Protein AF-A0A328P3P1-F1 (afdb_monomer_lite)

Sequence (102 aa):
MGKMNRTQKRQLDLYVHFRDRDMSVFALFRFSWRLYVFILVVGGLSVAAMIHLRSPLFAWAFALGYSLIVLRDAGGFLRTSRAWPMVREVLDWSKVDELSKK

Secondary structure (DSSP, 8-state):
-PPPPHHHHHHHHHHHHTTTS---HHHHHHHTHHHHHHHHHHHHHHHHHHHHTT-THHHHHHHHHHHHHHHHHHHHHHHHHHHHHHHHHHS-HHHHHHHHT-

pLDDT: mean 86.28, std 6.18, range [50.44, 92.12]

Structure (mmCIF, N/CA/C/O backbone):
data_AF-A0A328P3P1-F1
#
_entry.id   AF-A0A328P3P1-F1
#
loop_
_atom_site.group_PDB
_atom_site.id
_atom_site.type_symbol
_atom_site.label_atom_id
_atom_site.label_alt_id
_atom_site.label_comp_id
_atom_site.label_asym_id
_atom_site.label_entity_id
_atom_site.label_seq_id
_atom_site.pdbx_PDB_ins_code
_atom_site.Cartn_x
_atom_site.Cartn_y
_atom_site.Cartn_z
_atom_site.occupancy
_atom_site.B_iso_or_equiv
_atom_site.auth_seq_id
_atom_site.auth_comp_id
_atom_site.auth_asym_id
_atom_site.auth_atom_id
_atom_site.pdbx_PDB_model_num
ATOM 1 N N . MET A 1 1 ? -27.344 13.806 4.858 1.00 50.44 1 MET A N 1
ATOM 2 C CA . MET A 1 1 ? -25.924 13.411 5.020 1.00 50.44 1 MET A CA 1
ATOM 3 C C . MET A 1 1 ? -25.282 13.372 3.642 1.00 50.44 1 MET A C 1
ATOM 5 O O . MET A 1 1 ? -25.860 12.763 2.752 1.00 50.44 1 MET A O 1
ATOM 9 N N . GLY A 1 2 ? -24.173 14.090 3.434 1.00 61.41 2 GLY A N 1
ATOM 10 C CA . GLY A 1 2 ? -23.520 14.203 2.123 1.00 61.41 2 GLY A CA 1
ATOM 11 C C . GLY A 1 2 ? -22.991 12.863 1.601 1.00 61.41 2 GLY A C 1
ATOM 12 O O . GLY A 1 2 ? -22.655 11.976 2.382 1.00 61.41 2 GLY A O 1
ATOM 13 N N . LYS A 1 3 ? -22.934 12.715 0.273 1.00 77.88 3 LYS A N 1
ATOM 14 C CA . LYS A 1 3 ? -22.431 11.512 -0.405 1.00 77.88 3 LYS A CA 1
ATOM 15 C C . LYS A 1 3 ? -20.979 11.251 0.018 1.00 77.88 3 LYS A C 1
ATOM 17 O O . LYS A 1 3 ? -20.130 12.126 -0.137 1.00 77.88 3 LYS A O 1
ATOM 22 N N . MET A 1 4 ? -20.702 10.063 0.556 1.00 82.56 4 MET A N 1
ATOM 23 C CA . MET A 1 4 ? -19.367 9.687 1.027 1.00 82.56 4 MET A CA 1
ATOM 24 C C . MET A 1 4 ? -18.358 9.701 -0.132 1.00 82.56 4 MET A C 1
ATOM 26 O O . MET A 1 4 ? -18.597 9.103 -1.183 1.00 82.56 4 MET A O 1
ATOM 30 N N . ASN A 1 5 ? -17.222 10.380 0.053 1.00 87.88 5 ASN A N 1
ATOM 31 C CA . ASN A 1 5 ? -16.155 10.422 -0.947 1.00 87.88 5 ASN A CA 1
ATOM 32 C C . ASN A 1 5 ? -15.418 9.066 -1.010 1.00 87.88 5 ASN A C 1
ATOM 34 O O . ASN A 1 5 ? -15.359 8.320 -0.033 1.00 87.88 5 ASN A O 1
ATOM 38 N N . ARG A 1 6 ? -14.789 8.751 -2.147 1.00 85.44 6 ARG A N 1
ATOM 39 C CA . ARG A 1 6 ? -14.053 7.501 -2.393 1.00 85.44 6 ARG A CA 1
ATOM 40 C C . ARG A 1 6 ? -12.972 7.228 -1.342 1.00 85.44 6 ARG A C 1
ATOM 42 O O . ARG A 1 6 ? -12.786 6.081 -0.946 1.00 85.44 6 ARG A O 1
ATOM 49 N N . THR A 1 7 ? -12.284 8.268 -0.871 1.00 85.44 7 THR A N 1
ATOM 50 C CA . THR A 1 7 ? -11.262 8.152 0.183 1.00 85.44 7 THR A CA 1
ATOM 51 C C . THR A 1 7 ? -11.873 7.760 1.526 1.00 85.44 7 THR A C 1
ATOM 53 O O . THR A 1 7 ? -11.354 6.867 2.189 1.00 85.44 7 THR A O 1
ATOM 56 N N . GLN A 1 8 ? -13.004 8.370 1.892 1.00 87.50 8 GLN A N 1
ATOM 57 C CA . GLN A 1 8 ? -13.727 8.059 3.130 1.00 87.50 8 GLN A CA 1
ATOM 58 C C . GLN A 1 8 ? -14.262 6.626 3.099 1.00 87.50 8 GLN A C 1
ATOM 60 O O . GLN A 1 8 ? -14.093 5.893 4.067 1.00 87.50 8 GLN A O 1
ATOM 65 N N . LYS A 1 9 ? -14.806 6.194 1.953 1.00 89.00 9 LYS A N 1
ATOM 66 C CA . LYS A 1 9 ? -15.241 4.807 1.757 1.00 89.00 9 LYS A CA 1
ATOM 67 C C . LYS A 1 9 ? -14.090 3.819 1.940 1.00 89.00 9 LYS A C 1
ATOM 69 O O . LYS A 1 9 ? -14.207 2.874 2.703 1.00 89.00 9 LYS A O 1
ATOM 74 N N . ARG A 1 10 ? -12.944 4.076 1.303 1.00 87.06 10 ARG A N 1
ATOM 75 C CA . ARG A 1 10 ? -11.762 3.209 1.424 1.00 87.06 10 ARG A CA 1
ATOM 76 C C . ARG A 1 10 ? -11.237 3.136 2.861 1.00 87.06 10 ARG A C 1
ATOM 78 O O . ARG A 1 10 ? -10.758 2.087 3.276 1.00 87.06 10 ARG A O 1
ATOM 85 N N . GLN A 1 11 ? -11.300 4.240 3.603 1.00 87.94 11 GLN A N 1
ATOM 86 C CA . GLN A 1 11 ? -10.913 4.276 5.013 1.00 87.94 11 GLN A CA 1
ATOM 87 C C . GLN A 1 11 ? -11.886 3.472 5.884 1.00 87.94 11 GLN A C 1
ATOM 89 O O . GLN A 1 11 ? -11.445 2.725 6.753 1.00 87.94 11 GLN A O 1
ATOM 94 N N . LEU A 1 12 ? -13.187 3.566 5.607 1.00 90.62 12 LEU A N 1
ATOM 95 C CA . LEU A 1 12 ? -14.210 2.762 6.266 1.00 90.62 12 LEU A CA 1
ATOM 96 C C . LEU A 1 12 ? -14.016 1.263 5.996 1.00 90.62 12 LEU A C 1
ATOM 98 O O . LEU A 1 12 ? -13.990 0.475 6.937 1.00 90.62 12 LEU A O 1
ATOM 102 N N . ASP A 1 13 ? -13.784 0.883 4.737 1.00 89.94 13 ASP A N 1
ATOM 103 C CA . ASP A 1 13 ? -13.490 -0.502 4.347 1.00 89.94 13 ASP A CA 1
ATOM 104 C C . ASP A 1 13 ? -12.254 -1.039 5.084 1.00 89.94 13 ASP A C 1
ATOM 106 O O . ASP A 1 13 ? -12.223 -2.191 5.513 1.00 89.94 13 ASP A O 1
ATOM 110 N N . LEU A 1 14 ? -11.233 -0.195 5.261 1.00 89.88 14 LEU A N 1
ATOM 111 C CA . LEU A 1 14 ? -10.021 -0.534 6.001 1.00 89.88 14 LEU A CA 1
ATOM 112 C C . LEU A 1 14 ? -10.327 -0.769 7.487 1.00 89.88 14 LEU A C 1
ATOM 114 O O . LEU A 1 14 ? -9.865 -1.760 8.048 1.00 89.88 14 LEU A O 1
ATOM 118 N N . TYR A 1 15 ? -11.138 0.082 8.118 1.00 90.50 15 TYR A N 1
ATOM 119 C CA . TYR A 1 15 ? -11.528 -0.099 9.519 1.00 90.50 15 TYR A CA 1
ATOM 120 C C . TYR A 1 15 ? -12.335 -1.370 9.743 1.00 90.50 15 TYR A C 1
ATOM 122 O O . TYR A 1 15 ? -12.050 -2.112 10.678 1.00 90.50 15 TYR A O 1
ATOM 130 N N . VAL A 1 16 ? -13.284 -1.659 8.855 1.00 90.25 16 VAL A N 1
ATOM 131 C 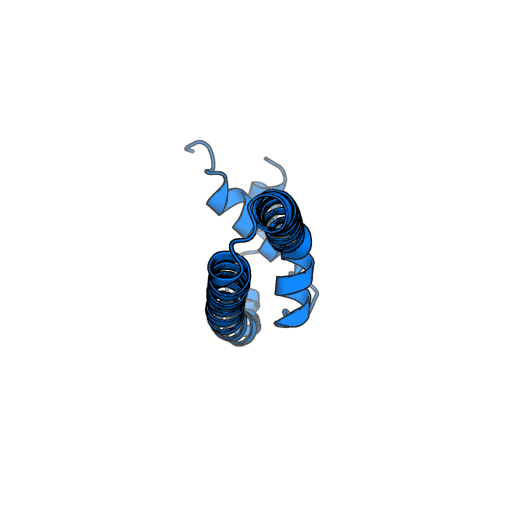CA . VAL A 1 16 ? -14.059 -2.903 8.899 1.00 90.25 16 VAL A CA 1
ATOM 132 C C . VAL A 1 16 ? -13.145 -4.115 8.695 1.00 90.25 16 VAL A C 1
ATOM 134 O O . VAL A 1 16 ? -13.238 -5.086 9.440 1.00 90.25 16 VAL A O 1
ATOM 137 N N . HIS A 1 17 ? -12.206 -4.056 7.743 1.00 89.75 17 HIS A N 1
ATOM 138 C CA . HIS A 1 17 ? -11.286 -5.162 7.457 1.00 89.75 17 HIS A CA 1
ATOM 139 C C . HIS A 1 17 ? -10.369 -5.517 8.638 1.00 89.75 17 HIS A C 1
ATOM 141 O O . HIS A 1 17 ? -10.050 -6.689 8.846 1.00 89.75 17 HIS A O 1
ATOM 147 N N . PHE A 1 18 ? -9.933 -4.509 9.397 1.00 90.69 18 PHE A N 1
ATOM 148 C CA . PHE A 1 18 ? -9.017 -4.670 10.527 1.00 90.69 18 PHE A CA 1
ATOM 149 C C . PHE A 1 18 ? -9.709 -4.641 11.895 1.00 90.69 18 PHE A C 1
ATOM 151 O O . PHE A 1 18 ? -9.022 -4.665 12.914 1.00 90.69 18 PHE A O 1
ATOM 158 N N . ARG A 1 19 ? -11.048 -4.631 11.948 1.00 86.88 19 ARG A N 1
ATOM 159 C CA . ARG A 1 19 ? -11.822 -4.554 13.199 1.00 86.88 19 ARG A CA 1
ATOM 160 C C . ARG A 1 19 ? -11.406 -5.601 14.223 1.00 86.88 19 ARG A C 1
ATOM 162 O O . ARG A 1 19 ? -11.247 -5.261 15.386 1.00 86.88 19 ARG A O 1
ATOM 169 N N . ASP A 1 20 ? -11.211 -6.841 13.784 1.00 85.94 20 ASP A N 1
ATOM 170 C CA . ASP A 1 20 ? -10.880 -7.976 14.655 1.00 85.94 20 ASP A CA 1
ATOM 171 C C . ASP A 1 20 ? -9.453 -8.493 14.449 1.00 85.94 20 ASP A C 1
ATOM 173 O O . ASP A 1 20 ? -9.123 -9.612 14.835 1.00 85.94 20 ASP A O 1
ATOM 177 N N . ARG A 1 21 ? -8.597 -7.695 13.801 1.00 84.88 21 ARG A N 1
ATOM 178 C CA . ARG A 1 21 ? -7.249 -8.105 13.401 1.00 84.88 21 ARG A CA 1
ATOM 179 C C . ARG A 1 21 ? -6.223 -7.046 13.756 1.00 84.88 21 ARG A C 1
ATOM 181 O O . ARG A 1 21 ? -6.481 -5.847 13.654 1.00 84.88 21 ARG A 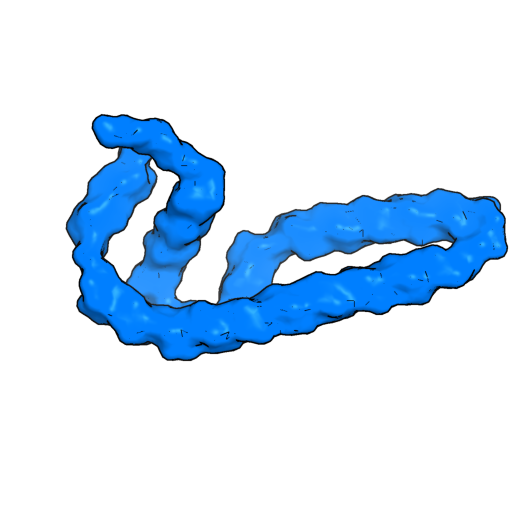O 1
ATOM 188 N N . ASP A 1 22 ? -5.018 -7.501 14.063 1.00 84.75 22 ASP A N 1
ATOM 189 C CA . ASP A 1 22 ? -3.889 -6.595 14.195 1.00 84.75 22 ASP A CA 1
ATOM 190 C C . ASP A 1 22 ? -3.521 -6.016 12.832 1.00 84.75 22 ASP A C 1
ATOM 192 O O . ASP A 1 22 ? -3.323 -6.719 11.833 1.00 84.75 22 ASP A O 1
ATOM 196 N N . MET A 1 23 ? -3.435 -4.692 12.789 1.00 88.31 23 MET A N 1
ATOM 197 C CA . MET A 1 23 ? -3.039 -3.974 11.594 1.00 88.31 23 MET A CA 1
ATOM 198 C C . MET A 1 23 ? -1.519 -3.953 11.523 1.00 88.31 23 MET A C 1
ATOM 200 O O . MET A 1 23 ? -0.877 -3.098 12.124 1.00 88.31 23 MET A O 1
ATOM 204 N N . SER A 1 24 ? -0.933 -4.891 10.783 1.00 88.62 24 SER A N 1
ATOM 205 C CA . SER A 1 24 ? 0.497 -4.878 10.471 1.00 88.62 24 SER A CA 1
ATOM 206 C C . SER A 1 24 ? 0.783 -4.089 9.190 1.00 88.62 24 SER A C 1
ATOM 208 O O . SER A 1 24 ? -0.057 -3.987 8.291 1.00 88.62 24 SER A O 1
ATOM 210 N N . VAL A 1 25 ? 2.005 -3.562 9.070 1.00 86.69 25 VAL A N 1
ATOM 211 C CA . VAL A 1 25 ? 2.473 -2.868 7.854 1.00 86.69 25 VAL A CA 1
ATOM 212 C C . VAL A 1 25 ? 2.312 -3.758 6.620 1.00 86.69 25 VAL A C 1
ATOM 214 O O . VAL A 1 25 ? 1.827 -3.309 5.584 1.00 86.69 25 VAL A O 1
ATOM 217 N N . PHE A 1 26 ? 2.644 -5.044 6.747 1.00 86.62 26 PHE A N 1
ATOM 218 C CA . PHE A 1 26 ? 2.478 -6.015 5.669 1.00 86.62 26 PHE A CA 1
ATOM 219 C C . PHE A 1 26 ? 1.008 -6.197 5.268 1.00 86.62 26 PHE A C 1
ATOM 221 O O . PHE A 1 26 ? 0.693 -6.260 4.080 1.00 86.62 26 PHE A O 1
ATOM 228 N N . ALA A 1 27 ? 0.088 -6.229 6.236 1.00 87.19 27 ALA A N 1
ATOM 229 C CA . ALA A 1 27 ? -1.333 -6.344 5.940 1.00 87.19 27 ALA A CA 1
ATOM 230 C C . ALA A 1 27 ? -1.881 -5.094 5.226 1.00 87.19 27 ALA A C 1
ATOM 232 O O . ALA A 1 27 ? -2.690 -5.228 4.308 1.00 87.19 27 ALA A O 1
ATOM 233 N N . LEU A 1 28 ? -1.391 -3.896 5.565 1.00 87.75 28 LEU A N 1
ATOM 234 C CA . LEU A 1 28 ? -1.727 -2.653 4.855 1.00 87.75 28 LEU A CA 1
ATOM 235 C C . LEU A 1 28 ? -1.207 -2.644 3.410 1.00 87.75 28 LEU A C 1
ATOM 237 O O . LEU A 1 28 ? -1.940 -2.263 2.489 1.00 87.75 28 LEU A O 1
ATOM 241 N N . PHE A 1 29 ? 0.013 -3.145 3.191 1.00 87.44 29 PHE A N 1
ATOM 242 C CA . PHE A 1 29 ? 0.541 -3.376 1.845 1.00 87.44 29 PHE A CA 1
ATOM 243 C C . PHE A 1 29 ? -0.324 -4.364 1.065 1.00 87.44 29 PHE A C 1
ATOM 245 O O . PHE A 1 29 ? -0.683 -4.093 -0.079 1.00 87.44 29 PHE A O 1
ATOM 252 N N . ARG A 1 30 ? -0.725 -5.479 1.687 1.00 87.69 30 ARG A N 1
ATOM 253 C CA . ARG A 1 30 ? -1.581 -6.490 1.054 1.00 87.69 30 ARG A CA 1
ATOM 254 C C . ARG A 1 30 ? -2.974 -5.942 0.719 1.00 87.69 30 ARG A C 1
ATOM 256 O O . ARG A 1 30 ? -3.501 -6.236 -0.352 1.00 87.69 30 ARG A O 1
ATOM 263 N N . PHE A 1 31 ? -3.549 -5.105 1.581 1.00 87.00 31 PHE A N 1
ATOM 264 C CA . PHE A 1 31 ? -4.820 -4.421 1.316 1.00 87.00 31 PHE A CA 1
ATOM 265 C C . PHE A 1 31 ? -4.718 -3.486 0.100 1.00 87.00 31 PHE A C 1
ATOM 267 O O . PHE A 1 31 ? -5.621 -3.426 -0.733 1.00 87.00 31 PHE A O 1
ATOM 274 N N . SER A 1 32 ? -3.580 -2.804 -0.051 1.00 86.94 32 SER A N 1
ATOM 275 C CA . SER A 1 32 ? -3.317 -1.877 -1.158 1.00 86.94 32 SER A CA 1
ATOM 276 C C . SER A 1 32 ? -2.566 -2.506 -2.341 1.00 86.94 32 SER A C 1
ATOM 278 O O . SER A 1 32 ? -2.176 -1.784 -3.258 1.00 86.94 32 SER A O 1
ATOM 280 N N . TRP A 1 33 ? -2.397 -3.836 -2.374 1.00 88.06 33 TRP A N 1
ATOM 281 C CA . TRP A 1 33 ? -1.496 -4.515 -3.320 1.00 88.06 33 TRP A CA 1
ATOM 282 C C . TRP A 1 33 ? -1.836 -4.233 -4.788 1.00 88.06 33 TRP A C 1
ATOM 284 O O . TRP A 1 33 ? -0.942 -4.082 -5.614 1.00 88.06 33 TRP A O 1
ATOM 294 N N . ARG A 1 34 ? -3.132 -4.083 -5.100 1.00 88.88 34 ARG A N 1
ATOM 295 C CA . ARG A 1 34 ? -3.622 -3.782 -6.454 1.00 88.88 34 ARG A CA 1
ATOM 296 C C . ARG A 1 34 ? -3.026 -2.489 -7.009 1.00 88.88 34 ARG A C 1
ATOM 298 O O . ARG A 1 34 ? -2.768 -2.412 -8.203 1.00 88.88 34 ARG A O 1
ATOM 305 N N . LEU A 1 35 ? -2.807 -1.487 -6.155 1.00 86.75 35 LEU A N 1
ATOM 306 C CA . LEU A 1 35 ? -2.233 -0.205 -6.560 1.00 86.75 35 LEU A CA 1
ATOM 307 C C . LEU A 1 35 ? -0.746 -0.358 -6.894 1.00 86.75 35 LEU A C 1
ATOM 309 O O . LEU A 1 35 ? -0.304 0.134 -7.926 1.00 86.75 35 LEU A O 1
ATOM 313 N N . TYR A 1 36 ? -0.004 -1.109 -6.079 1.00 87.00 36 TYR A N 1
ATOM 314 C CA . TYR A 1 36 ? 1.403 -1.408 -6.347 1.00 87.00 36 TYR A CA 1
ATOM 315 C C . TYR A 1 36 ? 1.575 -2.231 -7.620 1.00 87.00 36 TYR A C 1
ATOM 317 O O . TYR A 1 36 ? 2.394 -1.875 -8.458 1.00 87.00 36 TYR A O 1
ATOM 325 N N . VAL A 1 37 ? 0.749 -3.262 -7.824 1.00 89.81 37 VAL A N 1
ATOM 326 C CA . VAL A 1 37 ? 0.760 -4.042 -9.070 1.00 89.81 37 VAL A CA 1
ATOM 327 C C . VAL A 1 37 ? 0.431 -3.180 -10.271 1.00 89.81 37 VAL A C 1
ATOM 329 O O . VAL A 1 37 ? 1.114 -3.283 -11.281 1.00 89.81 37 VAL A O 1
ATOM 332 N N . PHE A 1 38 ? -0.576 -2.313 -10.174 1.00 89.69 38 PHE A N 1
ATOM 333 C CA . PHE A 1 38 ? -0.911 -1.406 -11.265 1.00 89.69 38 PHE A CA 1
ATOM 334 C C . PHE A 1 38 ? 0.279 -0.512 -11.639 1.00 89.69 38 PHE A C 1
ATOM 336 O O . PHE A 1 38 ? 0.637 -0.436 -12.812 1.00 89.69 38 PHE A O 1
ATOM 343 N N . ILE A 1 39 ? 0.940 0.103 -10.651 1.00 87.56 39 ILE A N 1
ATOM 344 C CA . ILE A 1 39 ? 2.139 0.920 -10.890 1.00 87.56 39 ILE A CA 1
ATOM 345 C C . ILE A 1 39 ? 3.265 0.071 -11.492 1.00 87.56 39 ILE A C 1
ATOM 347 O O . ILE A 1 39 ? 3.943 0.522 -12.411 1.00 87.56 39 ILE A O 1
ATOM 351 N N . LEU A 1 40 ? 3.452 -1.160 -11.013 1.00 89.06 40 LEU A N 1
ATOM 352 C CA . LEU A 1 40 ? 4.492 -2.070 -11.491 1.00 89.06 40 LEU A CA 1
ATOM 353 C C . LEU A 1 40 ? 4.239 -2.498 -12.944 1.00 89.06 40 LEU A C 1
ATOM 355 O O . LEU A 1 40 ? 5.171 -2.506 -13.739 1.00 89.06 40 LEU A O 1
ATOM 359 N N . VAL A 1 41 ? 2.987 -2.764 -13.327 1.00 90.94 41 VAL A N 1
ATOM 360 C CA . VAL A 1 41 ? 2.596 -3.074 -14.712 1.00 90.94 41 VAL A CA 1
ATOM 361 C C . VAL A 1 41 ? 2.814 -1.869 -15.626 1.00 90.94 41 VAL A C 1
ATOM 363 O O . VAL A 1 41 ? 3.465 -2.002 -16.659 1.00 90.94 41 VAL A O 1
ATOM 366 N N . VAL A 1 42 ? 2.327 -0.683 -15.245 1.00 87.31 42 VAL A N 1
ATOM 367 C CA . VAL A 1 42 ? 2.521 0.553 -16.030 1.00 87.31 42 VAL A CA 1
ATOM 368 C C . VAL A 1 42 ? 4.009 0.879 -16.176 1.00 87.31 42 VAL A C 1
ATOM 370 O O . VAL A 1 42 ? 4.471 1.247 -17.257 1.00 87.31 42 VAL A O 1
ATOM 373 N N . GLY A 1 43 ? 4.773 0.682 -15.105 1.00 85.38 43 GLY A N 1
ATOM 374 C CA . GLY A 1 43 ? 6.221 0.802 -15.096 1.00 85.38 43 GLY A CA 1
ATOM 375 C C . GLY A 1 43 ? 6.914 -0.188 -16.013 1.00 85.38 43 GLY A C 1
ATOM 376 O O . GLY A 1 43 ? 7.736 0.210 -16.826 1.00 85.38 43 GLY A O 1
ATOM 377 N N . GLY A 1 44 ? 6.548 -1.466 -15.930 1.00 87.06 44 GLY A N 1
ATOM 378 C CA . GLY A 1 44 ? 7.092 -2.525 -16.774 1.00 87.06 44 GLY A CA 1
ATOM 379 C C . GLY A 1 44 ? 6.827 -2.278 -18.257 1.00 87.06 44 GLY A C 1
ATOM 380 O O . GLY A 1 44 ? 7.742 -2.409 -19.064 1.00 87.06 44 GLY A O 1
ATOM 381 N N . LEU A 1 45 ? 5.617 -1.835 -18.613 1.00 88.50 45 LEU A N 1
ATOM 382 C CA . LEU A 1 45 ? 5.280 -1.433 -19.983 1.00 88.50 45 LEU A CA 1
ATOM 383 C C . LEU A 1 45 ? 6.108 -0.226 -20.439 1.00 88.50 45 LEU A C 1
ATOM 385 O O . LEU A 1 45 ? 6.639 -0.230 -21.549 1.00 88.50 45 LEU A O 1
ATOM 389 N N . SER A 1 46 ? 6.271 0.774 -19.569 1.00 83.31 46 SER A N 1
ATOM 390 C CA . SER A 1 46 ? 7.118 1.942 -19.840 1.00 83.31 46 SER A CA 1
ATOM 391 C C . SER A 1 46 ? 8.577 1.535 -20.060 1.00 83.31 46 SER A C 1
ATOM 393 O O . SER A 1 46 ? 9.198 1.961 -21.027 1.00 83.31 46 SER A O 1
ATOM 395 N N . VAL A 1 47 ? 9.123 0.657 -19.215 1.00 83.56 47 VAL A N 1
ATOM 396 C CA . VAL A 1 47 ? 10.490 0.139 -19.351 1.00 83.56 47 VAL A CA 1
ATOM 397 C C . VAL A 1 47 ? 10.639 -0.678 -20.635 1.00 83.56 47 VAL A C 1
ATOM 399 O O . VAL A 1 47 ? 11.602 -0.468 -21.366 1.00 83.56 47 VAL A O 1
ATOM 402 N N . ALA A 1 48 ? 9.685 -1.554 -20.961 1.00 85.00 48 ALA A N 1
ATOM 403 C CA . ALA A 1 48 ? 9.712 -2.360 -22.181 1.00 85.00 48 ALA A CA 1
ATOM 404 C C . ALA A 1 48 ? 9.709 -1.491 -23.451 1.00 85.00 48 ALA A C 1
ATOM 406 O O . ALA A 1 48 ? 10.530 -1.701 -24.346 1.00 85.00 48 ALA A O 1
ATOM 407 N N . ALA A 1 49 ? 8.850 -0.467 -23.499 1.00 82.06 49 ALA A N 1
ATOM 408 C CA . ALA A 1 49 ? 8.829 0.506 -24.589 1.00 82.06 49 ALA A CA 1
ATOM 409 C C . ALA A 1 49 ? 10.159 1.276 -24.706 1.00 82.06 49 ALA A C 1
ATOM 411 O O . ALA A 1 49 ? 10.619 1.565 -25.806 1.00 82.06 49 ALA A O 1
ATOM 412 N N . MET A 1 50 ? 10.817 1.575 -23.584 1.00 78.31 50 MET A N 1
ATOM 413 C CA . MET A 1 50 ? 12.056 2.364 -23.571 1.00 78.31 50 MET A CA 1
ATOM 414 C C . MET A 1 50 ? 13.319 1.541 -23.841 1.00 78.31 50 MET A C 1
ATOM 416 O O . MET A 1 50 ? 14.275 2.069 -24.411 1.00 78.31 50 MET A O 1
ATOM 420 N N . ILE A 1 51 ? 13.325 0.244 -23.512 1.00 79.88 51 ILE A N 1
ATOM 421 C CA . ILE A 1 51 ? 14.355 -0.698 -23.978 1.00 79.88 51 ILE A CA 1
ATOM 422 C C . ILE A 1 51 ? 14.345 -0.743 -25.507 1.00 79.88 51 ILE A C 1
ATOM 424 O O . ILE A 1 51 ? 15.408 -0.692 -26.127 1.00 79.88 51 ILE A O 1
ATOM 428 N N . HIS A 1 52 ? 13.156 -0.745 -26.119 1.00 80.62 52 HIS A N 1
ATOM 429 C CA . HIS A 1 52 ? 13.020 -0.644 -27.571 1.00 80.62 52 HIS A CA 1
ATOM 430 C C . HIS A 1 52 ? 13.631 0.661 -28.126 1.00 80.62 52 HIS A C 1
ATOM 432 O O . HIS A 1 52 ? 14.247 0.652 -29.188 1.00 80.62 52 HIS A O 1
ATOM 438 N N . LEU A 1 53 ? 13.556 1.758 -27.362 1.00 81.88 53 LEU A N 1
ATOM 439 C CA . LEU A 1 53 ? 14.123 3.075 -27.691 1.00 81.88 53 LEU A CA 1
ATOM 440 C C . LEU A 1 53 ? 15.587 3.277 -27.227 1.00 81.88 53 LEU A C 1
ATOM 442 O O . LEU A 1 53 ? 16.131 4.367 -27.391 1.00 81.88 53 LEU A O 1
ATOM 446 N N . ARG A 1 54 ? 16.241 2.246 -26.664 1.00 81.19 54 ARG A N 1
ATOM 447 C CA . ARG A 1 54 ? 17.644 2.247 -26.186 1.00 81.19 54 ARG A CA 1
ATOM 448 C C . ARG A 1 54 ? 17.999 3.329 -25.147 1.00 81.19 54 ARG A C 1
ATOM 450 O O . ARG A 1 54 ? 19.135 3.796 -25.116 1.00 81.19 54 ARG A O 1
ATOM 457 N N . SER A 1 55 ? 17.073 3.694 -24.256 1.00 75.50 55 SER A N 1
ATOM 458 C CA . SER A 1 55 ? 17.332 4.684 -23.192 1.00 75.50 55 SER A CA 1
ATOM 459 C C . SER A 1 55 ? 17.256 4.078 -21.776 1.00 75.50 55 SER A C 1
ATOM 461 O O . SER A 1 55 ? 16.170 3.990 -21.196 1.00 75.50 55 SER A O 1
ATOM 463 N N . PRO A 1 56 ? 18.389 3.658 -21.173 1.00 75.25 56 PRO A N 1
ATOM 464 C CA . PRO A 1 56 ? 18.396 2.953 -19.883 1.00 75.25 56 PRO A CA 1
ATOM 465 C C . PRO A 1 56 ? 18.186 3.860 -18.656 1.00 75.25 56 PRO A C 1
ATOM 467 O O . PRO A 1 56 ? 17.830 3.369 -17.585 1.00 75.25 56 PRO A O 1
ATOM 470 N N . LEU A 1 57 ? 18.365 5.180 -18.789 1.00 80.75 57 LEU A N 1
ATOM 471 C CA . LEU A 1 57 ? 18.193 6.157 -17.700 1.00 80.75 57 LEU A CA 1
ATOM 472 C C . LEU A 1 57 ? 16.791 6.107 -17.070 1.00 80.75 57 LEU A C 1
ATOM 474 O O . LEU A 1 57 ? 16.643 6.241 -15.856 1.00 80.75 57 LEU A O 1
ATOM 478 N N . PHE A 1 58 ? 15.759 5.859 -17.876 1.00 73.62 58 PHE A N 1
ATOM 479 C CA . PHE A 1 58 ? 14.374 5.845 -17.405 1.00 73.62 58 PHE A CA 1
ATOM 480 C C . PHE A 1 58 ? 14.014 4.597 -16.594 1.00 73.62 58 PHE A C 1
ATOM 482 O O . PHE A 1 58 ? 13.147 4.678 -15.727 1.00 73.62 58 PHE A O 1
ATOM 489 N N . ALA A 1 59 ? 14.699 3.468 -16.807 1.00 78.62 59 ALA A N 1
ATOM 490 C CA . ALA A 1 59 ? 14.521 2.281 -15.969 1.00 78.62 59 ALA A CA 1
ATOM 491 C C . ALA A 1 59 ? 15.013 2.544 -14.538 1.00 78.62 59 ALA A C 1
ATOM 493 O O . ALA A 1 59 ? 14.319 2.224 -13.572 1.00 78.62 59 ALA A O 1
ATOM 494 N N . TRP A 1 60 ? 16.161 3.217 -14.405 1.00 82.88 60 TRP A N 1
ATOM 495 C CA . TRP A 1 60 ? 16.681 3.665 -13.113 1.00 82.88 60 TRP A CA 1
ATOM 496 C C . TRP A 1 60 ? 15.789 4.726 -12.467 1.00 82.88 60 TRP A C 1
ATOM 498 O O . TRP A 1 60 ? 15.486 4.623 -11.279 1.00 82.88 60 TRP A O 1
ATOM 508 N N . ALA A 1 61 ? 15.302 5.699 -13.244 1.00 84.94 61 ALA A N 1
ATOM 509 C CA . ALA A 1 61 ? 14.364 6.706 -12.750 1.00 84.94 61 ALA A CA 1
ATOM 510 C C . ALA A 1 61 ? 13.050 6.076 -12.252 1.00 84.94 61 ALA A C 1
ATOM 512 O O . ALA A 1 61 ? 12.560 6.445 -11.184 1.00 84.94 61 ALA A O 1
ATOM 513 N N . PHE A 1 62 ? 12.506 5.089 -12.975 1.00 85.62 62 PHE A N 1
ATOM 514 C CA . PHE A 1 62 ? 11.319 4.349 -12.550 1.00 85.62 62 PHE A CA 1
ATOM 515 C C . PHE A 1 62 ? 11.577 3.555 -11.265 1.00 85.62 62 PHE A C 1
ATOM 517 O O . PHE A 1 62 ? 10.793 3.655 -10.325 1.00 85.62 62 PHE A O 1
ATOM 524 N N . ALA A 1 63 ? 12.684 2.809 -11.190 1.00 85.56 63 ALA A N 1
ATOM 525 C CA . ALA A 1 63 ? 13.033 2.030 -10.004 1.00 85.56 63 ALA A CA 1
ATOM 526 C C . ALA A 1 63 ? 13.196 2.920 -8.758 1.00 85.56 63 ALA A C 1
ATOM 528 O O . ALA A 1 63 ? 12.670 2.594 -7.690 1.00 85.56 63 ALA A O 1
ATOM 529 N N . LEU A 1 64 ? 13.863 4.071 -8.900 1.00 90.44 64 LEU A N 1
ATOM 530 C CA . LEU A 1 64 ? 13.998 5.063 -7.832 1.00 90.44 64 LEU A CA 1
ATOM 531 C C . LEU A 1 64 ? 12.641 5.650 -7.432 1.00 90.44 64 LEU A C 1
ATOM 533 O O . LEU A 1 64 ? 12.304 5.655 -6.248 1.00 90.44 64 LEU A O 1
ATOM 537 N N . GLY A 1 65 ? 11.835 6.091 -8.401 1.00 89.94 65 GLY A N 1
ATOM 538 C CA . GLY A 1 65 ? 10.506 6.649 -8.143 1.00 89.94 65 GLY A CA 1
ATOM 539 C C . GLY A 1 65 ? 9.581 5.655 -7.439 1.00 89.94 65 GLY A C 1
ATOM 540 O O . GLY A 1 65 ? 8.945 5.993 -6.441 1.00 89.94 65 GLY A O 1
ATOM 541 N N . TYR A 1 66 ? 9.565 4.405 -7.901 1.00 87.94 66 TYR A N 1
ATOM 542 C CA . TYR A 1 66 ? 8.798 3.329 -7.283 1.00 87.94 66 TYR A CA 1
ATOM 543 C C . TYR A 1 66 ? 9.253 3.062 -5.844 1.00 87.94 66 TYR A C 1
ATOM 545 O O . TYR A 1 66 ? 8.427 2.983 -4.934 1.00 87.94 66 TYR A O 1
ATOM 553 N N . SER A 1 67 ? 10.567 2.996 -5.614 1.00 87.31 67 SER A N 1
ATOM 554 C CA . SER A 1 67 ? 11.133 2.766 -4.280 1.00 87.31 67 SER A CA 1
ATOM 555 C C . SER A 1 67 ? 10.773 3.885 -3.301 1.00 87.31 67 SER A C 1
ATOM 557 O O . SER A 1 67 ? 10.421 3.608 -2.155 1.00 87.31 67 SER A O 1
ATOM 559 N N . LEU A 1 68 ? 10.786 5.146 -3.749 1.00 92.00 68 LEU A N 1
ATOM 560 C CA . LEU A 1 68 ? 10.379 6.291 -2.929 1.00 92.00 68 LEU A CA 1
ATOM 561 C C . LEU A 1 68 ? 8.891 6.245 -2.557 1.00 92.00 68 LEU A C 1
ATOM 563 O O . LEU A 1 68 ? 8.543 6.562 -1.419 1.00 92.00 68 LEU A O 1
ATOM 567 N N . ILE A 1 69 ? 8.018 5.822 -3.478 1.00 89.81 69 ILE A N 1
ATOM 568 C CA . ILE A 1 69 ? 6.584 5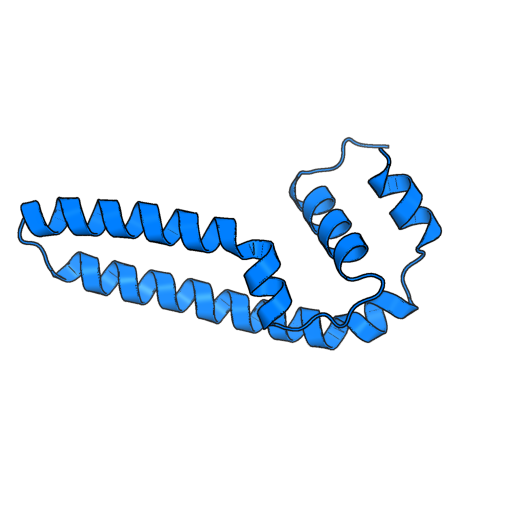.637 -3.198 1.00 89.81 69 ILE A CA 1
ATOM 569 C C . ILE A 1 69 ? 6.391 4.554 -2.133 1.00 89.81 69 ILE A C 1
ATOM 571 O O . ILE A 1 69 ? 5.709 4.788 -1.136 1.00 89.81 69 ILE A O 1
ATOM 575 N N . VAL A 1 70 ? 7.036 3.396 -2.302 1.00 89.12 70 VAL A N 1
ATOM 576 C CA . VAL A 1 70 ? 6.949 2.288 -1.338 1.00 89.12 70 VAL A CA 1
ATOM 577 C C . VAL A 1 70 ? 7.482 2.705 0.034 1.00 89.12 70 VAL A C 1
ATOM 579 O O . VAL A 1 70 ? 6.847 2.411 1.044 1.00 89.12 70 VAL A O 1
ATOM 582 N N . LEU A 1 71 ? 8.604 3.429 0.095 1.00 89.62 71 LEU A N 1
ATOM 583 C CA . LEU A 1 71 ? 9.188 3.890 1.357 1.00 89.62 71 LEU A CA 1
ATOM 584 C C . LEU A 1 71 ? 8.293 4.916 2.067 1.00 89.62 71 LEU A C 1
ATOM 586 O O . LEU A 1 71 ? 8.080 4.826 3.279 1.00 89.62 71 LEU A O 1
ATOM 590 N N . ARG A 1 72 ? 7.734 5.871 1.314 1.00 90.69 72 ARG A N 1
ATOM 591 C CA . ARG A 1 72 ? 6.770 6.853 1.827 1.00 90.69 72 ARG A CA 1
ATOM 592 C C . ARG A 1 72 ? 5.550 6.159 2.429 1.00 90.69 72 ARG A C 1
ATOM 594 O O . ARG A 1 72 ? 5.150 6.490 3.548 1.00 90.69 72 ARG A O 1
ATOM 601 N N . ASP A 1 73 ? 4.980 5.200 1.706 1.00 89.62 73 ASP A N 1
ATOM 602 C CA . ASP A 1 73 ? 3.798 4.469 2.155 1.00 89.62 73 ASP A CA 1
ATOM 603 C C . ASP A 1 73 ? 4.113 3.573 3.353 1.00 89.62 73 ASP A C 1
ATOM 605 O O . ASP A 1 73 ? 3.336 3.545 4.303 1.00 89.62 73 ASP A O 1
ATOM 609 N N . ALA A 1 74 ? 5.283 2.926 3.383 1.00 88.94 74 ALA A N 1
ATOM 610 C CA . ALA A 1 74 ? 5.733 2.146 4.533 1.00 88.94 74 ALA A CA 1
ATOM 611 C C . ALA A 1 74 ? 5.811 3.001 5.808 1.00 88.94 74 ALA A C 1
ATOM 613 O O . ALA A 1 74 ? 5.352 2.575 6.868 1.00 88.94 74 ALA A O 1
ATOM 614 N N . GLY A 1 75 ? 6.328 4.231 5.706 1.00 89.69 75 GLY A N 1
ATOM 615 C CA . GLY A 1 75 ? 6.346 5.185 6.817 1.00 89.69 75 GLY A CA 1
ATOM 616 C C . GLY A 1 75 ? 4.942 5.572 7.296 1.00 89.69 75 GLY A C 1
ATOM 617 O O . GLY A 1 75 ? 4.687 5.620 8.502 1.00 89.69 75 GLY A O 1
ATOM 618 N N . GLY A 1 76 ? 4.012 5.800 6.364 1.00 88.31 76 GLY A N 1
ATOM 619 C CA . GLY A 1 76 ? 2.602 6.041 6.680 1.00 88.31 76 GLY A CA 1
ATOM 620 C C . GLY A 1 76 ? 1.952 4.841 7.370 1.00 88.31 76 GLY A C 1
ATOM 621 O O . GLY A 1 76 ? 1.356 4.984 8.436 1.00 88.31 76 GLY A O 1
ATOM 622 N N . PHE A 1 77 ? 2.145 3.646 6.817 1.00 91.38 77 PHE A N 1
ATOM 623 C CA . PHE A 1 77 ? 1.605 2.398 7.346 1.00 91.38 77 PHE A CA 1
ATOM 624 C C . PHE A 1 77 ? 2.165 2.052 8.719 1.00 91.38 77 PHE A C 1
ATOM 626 O O . PHE A 1 77 ? 1.411 1.571 9.555 1.00 91.38 77 PHE A O 1
ATOM 633 N N . LEU A 1 78 ? 3.439 2.338 8.997 1.00 91.38 78 LEU A N 1
ATOM 634 C CA . LEU A 1 78 ? 4.014 2.189 10.336 1.00 91.38 78 LEU A CA 1
ATOM 635 C C . LEU A 1 78 ? 3.276 3.050 11.363 1.00 91.38 78 LEU A C 1
ATOM 637 O O . LEU A 1 78 ? 2.944 2.568 12.444 1.00 91.38 78 LEU A O 1
ATOM 641 N N . ARG A 1 79 ? 2.990 4.313 11.029 1.00 90.25 79 ARG A N 1
ATOM 642 C CA . ARG A 1 79 ? 2.237 5.208 11.919 1.00 90.25 79 ARG A CA 1
ATOM 643 C C . ARG A 1 79 ? 0.807 4.716 12.119 1.00 90.25 79 ARG A C 1
ATOM 645 O O . ARG A 1 79 ? 0.360 4.638 13.257 1.00 90.25 79 ARG A O 1
ATOM 652 N N . THR A 1 80 ? 0.113 4.344 11.043 1.00 89.19 80 THR A N 1
ATOM 653 C CA . THR A 1 80 ? -1.265 3.834 11.123 1.00 89.19 80 THR A CA 1
ATOM 654 C C . THR A 1 80 ? -1.338 2.525 11.906 1.00 89.19 80 THR A C 1
ATOM 656 O O . THR A 1 80 ? -2.179 2.399 12.785 1.00 89.19 80 THR A O 1
ATOM 659 N N . SER A 1 81 ? -0.421 1.591 11.648 1.00 91.19 81 SER A N 1
ATOM 660 C CA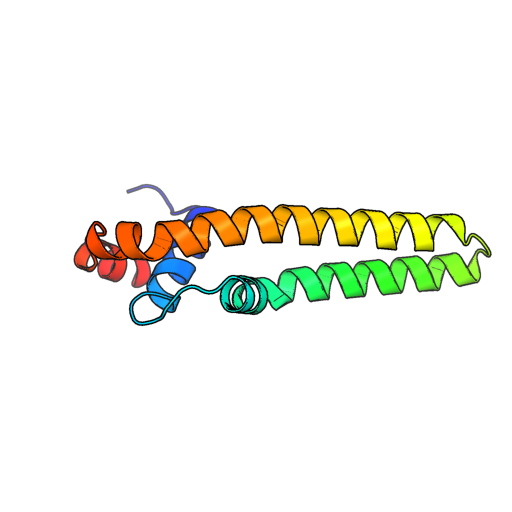 . SER A 1 81 ? -0.295 0.313 12.357 1.00 91.19 81 SER A CA 1
ATOM 661 C C . SER A 1 81 ? -0.093 0.514 13.860 1.00 91.19 81 SER A C 1
ATOM 663 O O . SER A 1 81 ? -0.783 -0.110 14.658 1.00 91.19 81 SER A O 1
ATOM 665 N N . ARG A 1 82 ? 0.789 1.441 14.260 1.00 91.44 82 ARG A N 1
ATOM 666 C CA . ARG A 1 82 ? 1.025 1.767 15.677 1.00 91.44 82 ARG A CA 1
ATOM 667 C C . ARG A 1 82 ? -0.148 2.480 16.343 1.00 91.44 82 ARG A C 1
ATOM 669 O O . ARG A 1 82 ? -0.387 2.262 17.522 1.00 91.44 82 ARG A O 1
ATOM 676 N N . ALA A 1 83 ? -0.855 3.338 15.612 1.00 90.50 83 ALA A N 1
ATOM 677 C CA . ALA A 1 83 ? -2.023 4.047 16.132 1.00 90.50 83 ALA A CA 1
ATOM 678 C C . ALA A 1 83 ? -3.281 3.163 16.179 1.00 90.50 83 ALA A C 1
ATOM 680 O O . ALA A 1 83 ? -4.209 3.463 16.925 1.00 90.50 83 ALA A O 1
ATOM 681 N N . TRP A 1 84 ? -3.325 2.082 15.392 1.00 91.44 84 TRP A N 1
ATOM 682 C CA . TRP A 1 84 ? -4.515 1.251 15.226 1.00 91.44 84 TRP A CA 1
ATOM 683 C C . TRP A 1 84 ? -5.105 0.699 16.529 1.00 91.44 84 TRP A C 1
ATOM 685 O O . TRP A 1 84 ? -6.317 0.818 16.672 1.00 91.44 84 TRP A O 1
ATOM 695 N N . PRO A 1 85 ? -4.327 0.162 17.491 1.00 89.25 85 PRO A N 1
ATOM 696 C CA . PRO A 1 85 ? -4.891 -0.359 18.738 1.00 89.25 85 PRO A CA 1
ATOM 697 C C . PRO A 1 85 ? -5.703 0.699 19.495 1.00 89.25 85 PRO A C 1
ATOM 699 O O . PRO A 1 85 ? -6.848 0.459 19.858 1.00 89.25 85 PRO A O 1
ATOM 702 N N . MET A 1 86 ? -5.157 1.912 19.616 1.00 91.56 86 MET A N 1
ATOM 703 C CA . MET A 1 86 ? -5.843 3.038 20.253 1.00 91.56 86 MET A CA 1
ATOM 704 C C . MET A 1 86 ? -7.080 3.475 19.456 1.00 91.56 86 MET A C 1
ATOM 706 O O . MET A 1 86 ? -8.147 3.702 20.017 1.00 91.56 86 MET A O 1
ATOM 710 N N . VAL A 1 87 ? -6.954 3.586 18.132 1.00 89.38 87 VAL A N 1
ATOM 711 C CA . VAL A 1 87 ? -8.071 3.959 17.251 1.00 89.38 87 VAL A CA 1
ATOM 712 C C . VAL A 1 87 ? -9.209 2.939 17.355 1.00 89.38 87 VAL A C 1
ATOM 714 O O . VAL A 1 87 ? -10.372 3.329 17.406 1.00 89.38 87 VAL A O 1
ATOM 717 N N . ARG A 1 88 ? -8.880 1.646 17.434 1.00 90.00 88 ARG A N 1
ATOM 718 C CA . ARG A 1 88 ? -9.832 0.537 17.540 1.00 90.00 88 ARG A CA 1
ATOM 719 C C . ARG A 1 88 ? -10.663 0.602 18.824 1.00 90.00 88 ARG A C 1
ATOM 721 O O . ARG A 1 88 ? -11.849 0.284 18.782 1.00 90.00 88 ARG A O 1
ATOM 728 N N . GLU A 1 89 ? -10.056 1.011 19.935 1.00 89.94 89 GLU A N 1
ATOM 729 C CA . GLU A 1 89 ? -10.730 1.139 21.234 1.00 89.94 89 GLU A CA 1
ATOM 730 C C . GLU A 1 89 ? -11.663 2.353 21.307 1.00 89.94 89 GLU A C 1
ATOM 732 O O . GLU A 1 89 ? -12.722 2.283 21.924 1.00 89.94 89 GLU A O 1
ATOM 737 N N . VAL A 1 90 ? -11.291 3.462 20.665 1.00 91.75 90 VAL A N 1
ATOM 738 C CA . VAL A 1 90 ? -12.050 4.724 20.730 1.00 91.75 90 VAL A CA 1
ATOM 739 C C . VAL A 1 90 ? -13.187 4.778 19.701 1.00 91.75 90 VAL A C 1
ATOM 741 O O . VAL A 1 90 ? -14.118 5.575 19.838 1.00 91.75 90 VAL A O 1
ATOM 744 N N . LEU A 1 91 ? -13.132 3.959 18.647 1.00 90.88 91 LEU A N 1
ATOM 745 C CA . LEU A 1 91 ? -14.124 3.998 17.577 1.00 90.88 91 LEU A CA 1
ATOM 746 C C . LEU A 1 91 ? -15.486 3.436 18.004 1.00 90.88 91 LEU A C 1
ATOM 748 O O . LEU A 1 91 ? -15.605 2.317 18.496 1.00 90.88 91 LEU A O 1
ATOM 752 N N . ASP A 1 92 ? -16.540 4.191 17.695 1.00 92.12 92 ASP A N 1
ATOM 753 C CA . ASP A 1 92 ? -17.920 3.725 17.808 1.00 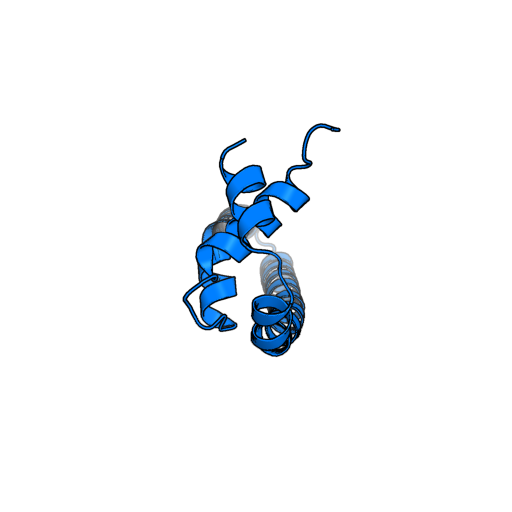92.12 92 ASP A CA 1
ATOM 754 C C . ASP A 1 92 ? -18.253 2.776 16.645 1.00 92.12 92 ASP A C 1
ATOM 756 O O . ASP A 1 92 ? -18.657 3.193 15.553 1.00 92.12 92 ASP A O 1
ATOM 760 N N . TRP A 1 93 ? -18.067 1.478 16.886 1.00 90.88 93 TRP A N 1
ATOM 761 C CA . TRP A 1 93 ? -18.308 0.423 15.902 1.00 90.88 93 TRP A CA 1
ATOM 762 C C . TRP A 1 93 ? -19.756 0.358 15.416 1.00 90.88 93 TRP A C 1
ATOM 764 O O . TRP A 1 93 ? -19.987 -0.055 14.281 1.00 90.88 93 TRP A O 1
ATOM 774 N N . SER A 1 94 ? -20.724 0.826 16.212 1.00 88.88 94 SER A N 1
ATOM 775 C CA . SER A 1 94 ? -22.128 0.861 15.789 1.00 88.88 94 SER A CA 1
ATOM 776 C C . SER A 1 94 ? -22.325 1.805 14.596 1.00 88.88 94 SER A C 1
ATOM 778 O O . SER A 1 94 ? -22.970 1.445 13.609 1.00 88.88 94 SER A O 1
ATOM 780 N N . LYS A 1 95 ? -21.669 2.973 14.625 1.00 87.94 95 LYS A N 1
ATOM 781 C CA . LYS A 1 95 ? -21.695 3.952 13.528 1.00 87.94 95 LYS A CA 1
ATOM 782 C C . LYS A 1 95 ? -20.913 3.476 12.311 1.00 87.94 95 LYS A C 1
ATOM 784 O O . LYS A 1 95 ? -21.327 3.733 11.184 1.00 87.94 95 LYS A O 1
ATOM 789 N N . VAL A 1 96 ? -19.796 2.779 12.516 1.00 88.06 96 VAL A N 1
ATOM 790 C CA . VAL A 1 96 ? -19.019 2.169 11.420 1.00 88.06 96 VAL A CA 1
ATOM 791 C C . VAL A 1 96 ? -19.858 1.137 10.672 1.00 88.06 96 VAL A C 1
ATOM 793 O O . VAL A 1 96 ? -19.894 1.143 9.440 1.00 88.06 96 VAL A O 1
ATOM 796 N N . ASP A 1 97 ? -20.573 0.287 11.406 1.00 88.25 97 ASP A N 1
ATOM 797 C CA . ASP A 1 97 ? -21.433 -0.742 10.827 1.00 88.25 97 ASP A CA 1
ATOM 798 C C . ASP A 1 97 ? -22.622 -0.122 10.075 1.00 88.25 97 ASP A C 1
ATOM 800 O O . ASP A 1 97 ? -22.982 -0.600 9.000 1.00 88.25 97 ASP A O 1
ATOM 804 N N . GLU A 1 98 ? -23.201 0.973 10.578 1.00 88.56 98 GLU A N 1
ATOM 805 C CA . GLU A 1 98 ? -24.258 1.704 9.866 1.00 88.56 98 GLU A CA 1
ATOM 806 C C . GLU A 1 98 ? -23.742 2.333 8.562 1.00 88.56 98 GLU A C 1
ATOM 808 O O . GLU A 1 98 ? -24.398 2.260 7.521 1.00 88.56 98 GLU A O 1
ATOM 813 N N . LEU A 1 99 ? -22.552 2.938 8.600 1.00 87.12 99 LEU A N 1
ATOM 814 C CA . LEU A 1 99 ? -21.950 3.590 7.438 1.00 87.12 99 LEU A CA 1
ATOM 815 C C . LEU A 1 9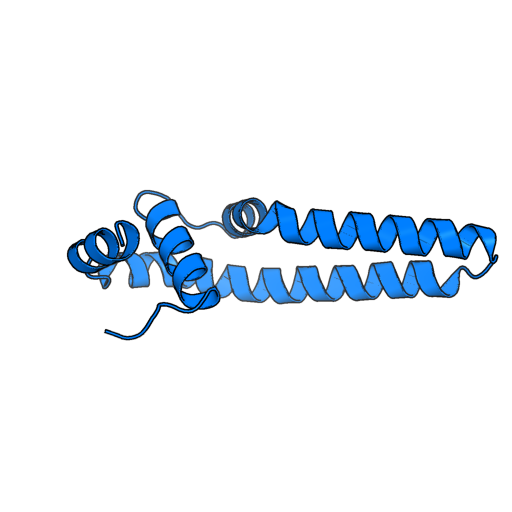9 ? -21.481 2.590 6.377 1.00 87.12 99 LEU A C 1
ATOM 817 O O . LEU A 1 99 ? -21.500 2.925 5.197 1.00 87.12 99 LEU A O 1
ATOM 821 N N . SER A 1 100 ? -21.053 1.387 6.770 1.00 84.56 100 SER A N 1
ATOM 822 C CA . SER A 1 100 ? -20.540 0.375 5.830 1.00 84.56 100 SER A CA 1
ATOM 823 C C . SER A 1 100 ? -21.643 -0.345 5.053 1.00 84.56 100 SER A C 1
ATOM 825 O O . SER A 1 100 ? -21.386 -0.888 3.980 1.00 84.56 100 SER A O 1
ATOM 827 N N . LYS A 1 101 ? -22.875 -0.327 5.575 1.00 79.56 101 LYS A N 1
ATOM 828 C CA . LYS A 1 101 ? -24.066 -0.911 4.941 1.00 79.56 101 LYS A CA 1
ATOM 829 C C . LYS A 1 101 ? -24.789 0.050 3.985 1.00 79.56 101 LYS A C 1
ATOM 831 O O . LYS A 1 101 ? -25.718 -0.386 3.309 1.00 79.56 101 LYS A O 1
ATOM 836 N N . LYS A 1 102 ? -24.395 1.330 3.948 1.00 66.50 102 LYS A N 1
ATOM 837 C CA . LYS A 1 102 ? -24.911 2.357 3.023 1.00 66.50 102 LYS A CA 1
ATOM 838 C C . LYS A 1 102 ? -24.115 2.397 1.718 1.00 66.50 102 LYS A C 1
ATOM 840 O O . LYS A 1 102 ? -24.756 2.622 0.670 1.00 66.50 102 LYS A O 1
#

Foldseek 3Di:
DDDDDPVNLLVLVVCVVCLPHQQDLVVVCVSCVVVLVVLVVVLVVVCVVVVVVVDCVVNVVSVVVSVVVSVVSSVVSVVCSVCVVVCSVPDPVVVSVVVNVD

Radius of gyration: 18.17 Å; chains: 1; bounding box: 44×22×49 Å

Organism: NCBI:txid1379159